Protein AF-X1UBT9-F1 (afdb_monomer)

Solvent-accessible surface area (backbone atoms only — not comparable to full-atom values): 8295 Å² total; per-residue (Å²): 140,79,83,62,98,62,66,100,80,61,87,72,62,62,60,90,48,58,94,52,30,32,38,34,42,34,25,46,18,39,43,46,27,94,87,34,34,30,35,31,35,33,58,47,48,72,64,90,87,49,66,89,58,69,42,54,28,25,67,91,52,38,83,31,42,44,44,80,42,68,68,97,81,54,94,95,56,81,83,55,80,44,75,41,67,62,28,68,38,65,71,65,56,100,86,33,87,34,46,45,77,38,61,85,43,58,40,37,77,46,78,38,56,72,86,45,85,68,60,88,90,42,63,52,77,47,77,44,65,49,80,46,75,62,86,131

Sequence (136 aa):
GLNSPFGDSAENMY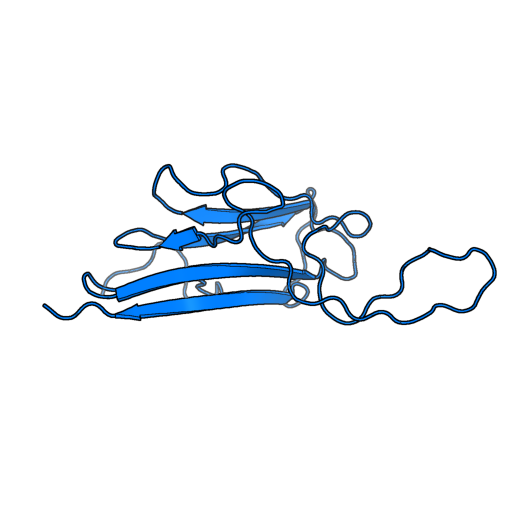FDFGELNALLVESIGIRADAAGHLAKTALKIGGDYHPKRLFPTTYADNPLHFGLVYPFIHPGLPEIPFYYAIPKLETRGPDVRGGYLIWNEIGMVVVKDEGVAVAANDLIVALTGIRIQMKG

Secondary structure (DSSP, 8-state):
----SS-TTS--------TTEEEEEEEEEEEPPTT--EEEEEEEESSSSS--PPEE--SS--TT--EEE----STTSPPPPEEEPPPBPBSSSTT-B--EEESSS-EEEEEEESSSPPPTT--EEEEEEEEEE---

Nearest PDB structures (foldseek):
  9fmt-assembly1_D  TM=3.431E-01  e=5.526E+00  Escherichia coli
  6ueh-assembly1_A  TM=2.887E-01  e=4.217E+00  metagenome
  6ooz-assembly1_C  TM=1.494E-01  e=3.785E+00  Homo sapiens

Foldseek 3Di:
DDDDPDDPPPPPPWDPDPQQKKKFWWFKAKAAFPVFQWAWKAKDKQDDQGPPDTQGPGNLGHPQHFAWDFDPPDPPDPGDIDGHDGDTDARDDDPDRGGDMHHPIIIDMDIDGPPDDRDPPRMDMDIDIDMGGHDD

Radius of gyration: 17.05 Å; Cα contacts (8 Å, |Δi|>4): 264; chains: 1; bounding box: 38×41×50 Å

Organism: NCBI:txid412755

pLDDT: mean 76.04, std 15.29, range [33.41, 92.19]

Mean predicted aligned error: 9.66 Å

Structure (mmCIF, N/CA/C/O backbone):
data_AF-X1UBT9-F1
#
_entry.id   AF-X1UBT9-F1
#
loop_
_atom_site.group_PDB
_atom_site.id
_atom_site.type_symbol
_atom_site.label_atom_id
_atom_site.label_alt_id
_atom_site.label_comp_id
_atom_site.label_asym_id
_atom_site.label_entity_id
_atom_site.label_seq_id
_atom_site.pdbx_PDB_ins_code
_atom_site.Cartn_x
_atom_site.Cartn_y
_atom_site.Cartn_z
_atom_site.occupancy
_atom_site.B_iso_or_equiv
_atom_site.auth_seq_id
_atom_site.auth_comp_id
_atom_site.auth_asym_id
_atom_site.auth_atom_id
_atom_site.pdbx_PDB_model_num
ATOM 1 N N . GLY A 1 1 ? -3.778 -23.977 20.347 1.00 34.84 1 GLY A N 1
ATOM 2 C CA . GLY A 1 1 ? -3.416 -24.488 19.018 1.00 34.84 1 GLY A CA 1
ATOM 3 C C . GLY A 1 1 ? -4.558 -24.198 18.082 1.00 34.84 1 GLY A C 1
ATOM 4 O O . GLY A 1 1 ? -5.556 -24.897 18.142 1.00 34.84 1 GLY A O 1
ATOM 5 N N . LEU A 1 2 ? -4.438 -23.136 17.296 1.00 34.06 2 LEU A N 1
ATOM 6 C CA . LEU A 1 2 ? -5.331 -22.827 16.187 1.00 34.06 2 LEU A CA 1
ATOM 7 C C . LEU A 1 2 ? -4.402 -22.572 15.008 1.00 34.06 2 LEU A C 1
ATOM 9 O O . LEU A 1 2 ? -3.668 -21.590 15.004 1.00 34.06 2 LEU A O 1
ATOM 13 N N . ASN A 1 3 ? -4.355 -23.536 14.093 1.00 35.66 3 ASN A N 1
ATOM 14 C CA . ASN A 1 3 ? -3.553 -23.443 12.883 1.00 35.66 3 ASN A CA 1
ATOM 15 C C . ASN A 1 3 ? -4.210 -22.404 11.974 1.00 35.66 3 ASN A C 1
ATOM 17 O O . ASN A 1 3 ? -5.333 -22.621 11.510 1.00 35.66 3 ASN A O 1
ATOM 21 N N . SER A 1 4 ? -3.522 -21.294 11.711 1.00 39.88 4 SER A N 1
ATOM 22 C CA . SER A 1 4 ? -3.849 -20.463 10.560 1.00 39.88 4 SER A CA 1
ATOM 23 C C . SER A 1 4 ? -3.679 -21.321 9.297 1.00 39.88 4 SER A C 1
ATOM 25 O O . SER A 1 4 ? -2.683 -22.033 9.173 1.00 39.88 4 SER A O 1
ATOM 27 N N . PRO A 1 5 ? -4.612 -21.282 8.331 1.00 46.25 5 PRO A N 1
ATOM 28 C CA . PRO A 1 5 ? -4.478 -22.011 7.064 1.00 46.25 5 PRO A CA 1
ATOM 29 C C . PRO A 1 5 ? -3.353 -21.468 6.159 1.00 46.25 5 PRO A C 1
ATOM 31 O O . PRO A 1 5 ? -3.169 -21.941 5.041 1.00 46.25 5 PRO A O 1
ATOM 34 N N . PHE A 1 6 ? -2.584 -20.495 6.645 1.00 43.25 6 PHE A N 1
ATOM 35 C CA . PHE A 1 6 ? -1.428 -19.905 5.990 1.00 43.25 6 PHE A CA 1
ATOM 36 C C . PHE A 1 6 ? -0.225 -20.158 6.901 1.00 43.25 6 PHE A C 1
ATOM 38 O O . PHE A 1 6 ? -0.248 -19.760 8.067 1.00 43.25 6 PHE A O 1
ATOM 45 N N . GLY A 1 7 ? 0.762 -20.907 6.404 1.00 33.41 7 GLY A N 1
ATOM 46 C CA . GLY A 1 7 ? 1.947 -21.286 7.172 1.00 33.41 7 GLY A CA 1
ATOM 47 C C . GLY A 1 7 ? 2.773 -20.072 7.607 1.00 33.41 7 GLY A C 1
ATOM 48 O O . GLY A 1 7 ? 2.759 -19.041 6.937 1.00 33.41 7 GLY A O 1
ATOM 49 N N . ASP A 1 8 ? 3.514 -20.240 8.705 1.00 39.22 8 ASP A N 1
ATOM 50 C CA . ASP A 1 8 ? 4.326 -19.256 9.454 1.00 39.22 8 ASP A CA 1
ATOM 51 C C . ASP A 1 8 ? 5.470 -18.554 8.674 1.00 39.22 8 ASP A C 1
ATOM 53 O O . ASP A 1 8 ? 6.458 -18.114 9.253 1.00 39.22 8 ASP A O 1
ATOM 57 N N . SER A 1 9 ? 5.383 -18.430 7.350 1.00 40.25 9 SER A N 1
ATOM 58 C CA . SER A 1 9 ? 6.379 -17.731 6.518 1.00 40.25 9 SER A CA 1
ATOM 59 C C . SER A 1 9 ? 5.786 -16.708 5.545 1.00 40.25 9 SER A C 1
ATOM 61 O O . SER A 1 9 ? 6.536 -16.057 4.823 1.00 40.25 9 SER A O 1
ATOM 63 N N . ALA A 1 10 ? 4.465 -16.507 5.547 1.00 41.31 10 ALA A N 1
ATOM 64 C CA . ALA A 1 10 ? 3.864 -15.346 4.904 1.00 41.31 10 ALA A CA 1
ATOM 65 C C . ALA A 1 10 ? 3.876 -14.177 5.897 1.00 41.31 10 ALA A C 1
ATOM 67 O O . ALA A 1 10 ? 3.376 -14.312 7.013 1.00 41.31 10 ALA A O 1
ATOM 68 N N . GLU A 1 11 ? 4.455 -13.043 5.507 1.00 41.66 11 GLU A N 1
ATOM 69 C CA . GLU A 1 11 ? 4.390 -11.788 6.258 1.00 41.66 11 GLU A CA 1
ATOM 70 C C . GLU A 1 11 ? 2.918 -11.432 6.514 1.00 41.66 11 GLU A C 1
ATOM 72 O O . GLU A 1 11 ? 2.213 -10.899 5.654 1.00 41.66 11 GLU A O 1
ATOM 77 N N . ASN A 1 12 ? 2.414 -11.813 7.688 1.00 48.69 12 ASN A N 1
ATOM 78 C CA . ASN A 1 12 ? 1.015 -11.653 8.041 1.00 48.69 12 ASN A CA 1
ATOM 79 C C . ASN A 1 12 ? 0.734 -10.167 8.270 1.00 48.69 12 ASN A C 1
ATOM 81 O O . ASN A 1 12 ? 0.825 -9.666 9.386 1.00 48.69 12 ASN A O 1
ATOM 85 N N . MET A 1 13 ? 0.295 -9.470 7.221 1.00 54.06 13 MET A N 1
ATOM 86 C CA . MET A 1 13 ? -0.424 -8.193 7.327 1.00 54.06 13 MET A CA 1
ATOM 87 C C . MET A 1 13 ? -1.863 -8.410 7.829 1.00 54.06 13 MET A C 1
ATOM 89 O O . MET A 1 13 ? -2.805 -7.784 7.347 1.00 54.06 13 MET A O 1
ATOM 93 N N . TYR A 1 14 ? -2.034 -9.356 8.753 1.00 54.53 14 TYR A N 1
ATOM 94 C CA . TYR A 1 14 ? -3.286 -9.659 9.419 1.00 54.53 14 TYR A CA 1
ATOM 95 C C . TYR A 1 14 ? -3.377 -8.799 10.670 1.00 54.53 14 TYR A C 1
ATOM 97 O O . TYR A 1 14 ? -2.534 -8.875 11.564 1.00 54.53 14 TYR A O 1
ATOM 105 N N . PHE A 1 15 ? -4.408 -7.971 10.726 1.00 61.94 15 PHE A N 1
ATOM 106 C CA . PHE A 1 15 ? -4.609 -7.047 11.823 1.00 61.94 15 PHE A CA 1
ATOM 107 C C . PHE A 1 15 ? -5.669 -7.585 12.791 1.00 61.94 15 PHE A C 1
ATOM 109 O O . PHE A 1 15 ? -6.854 -7.298 12.637 1.00 61.94 15 PHE A O 1
ATOM 116 N N . ASP A 1 16 ? -5.244 -8.370 13.786 1.00 58.69 16 ASP A N 1
ATOM 117 C CA . ASP A 1 16 ? -6.131 -8.882 14.841 1.00 58.69 16 ASP A CA 1
ATOM 118 C C . ASP A 1 16 ? -6.389 -7.815 15.916 1.00 58.69 16 ASP A C 1
ATOM 120 O O . ASP A 1 16 ? -5.771 -7.784 16.985 1.00 58.69 16 ASP A O 1
ATOM 124 N N . PHE A 1 17 ? -7.258 -6.859 15.603 1.00 61.44 17 PHE A N 1
ATOM 125 C CA . PHE A 1 17 ? -7.708 -5.869 16.571 1.00 61.44 17 PHE A CA 1
ATOM 126 C C . PHE A 1 17 ? -8.988 -6.383 17.237 1.00 61.44 17 PHE A C 1
ATOM 128 O O . PHE A 1 17 ? -10.051 -6.384 16.624 1.00 61.44 17 PHE A O 1
ATOM 135 N N . GLY A 1 18 ? -8.891 -6.824 18.497 1.00 62.00 18 GLY A N 1
ATOM 136 C CA . GLY A 1 18 ? -10.064 -7.225 19.288 1.00 62.00 18 GLY A CA 1
ATOM 137 C C . GLY A 1 18 ? -11.115 -6.107 19.415 1.00 62.00 18 GLY A C 1
ATOM 138 O O . GLY A 1 18 ? -10.828 -4.951 19.119 1.00 62.00 18 GLY A O 1
ATOM 139 N N . GLU A 1 19 ? -12.308 -6.431 19.923 1.00 66.88 19 GLU A N 1
ATOM 140 C CA . GLU A 1 19 ? -13.566 -5.650 19.813 1.00 66.88 19 GLU A CA 1
ATOM 141 C C . GLU A 1 19 ? -13.489 -4.128 20.085 1.00 66.88 19 GLU A C 1
ATOM 143 O O . GLU A 1 19 ? -14.237 -3.353 19.487 1.00 66.88 19 GLU A O 1
ATOM 148 N N . LEU A 1 20 ? -12.575 -3.672 20.949 1.00 76.94 20 LEU A N 1
ATOM 149 C CA . LEU A 1 20 ? -12.409 -2.258 21.332 1.00 76.94 20 LEU A CA 1
ATOM 150 C C . LEU A 1 20 ? -11.342 -1.495 20.531 1.00 76.94 20 LEU A C 1
ATOM 152 O O . LEU A 1 20 ? -11.019 -0.348 20.855 1.00 76.94 20 LEU A O 1
ATOM 156 N N . ASN A 1 21 ? -10.743 -2.127 19.526 1.00 80.12 21 ASN A N 1
ATOM 157 C CA . ASN A 1 21 ? -9.694 -1.538 18.709 1.00 80.12 21 ASN A CA 1
ATOM 158 C C . ASN A 1 21 ? -10.114 -1.542 17.240 1.00 80.12 21 ASN A C 1
ATOM 160 O O . ASN A 1 21 ? -10.636 -2.527 16.728 1.00 80.12 21 ASN A O 1
ATOM 164 N N . ALA A 1 22 ? -9.840 -0.439 16.558 1.00 84.19 22 ALA A N 1
ATOM 165 C CA . ALA A 1 22 ? -10.001 -0.324 15.119 1.00 84.19 22 ALA A CA 1
ATOM 166 C C . ALA A 1 22 ? -8.750 0.304 14.500 1.00 84.19 22 AL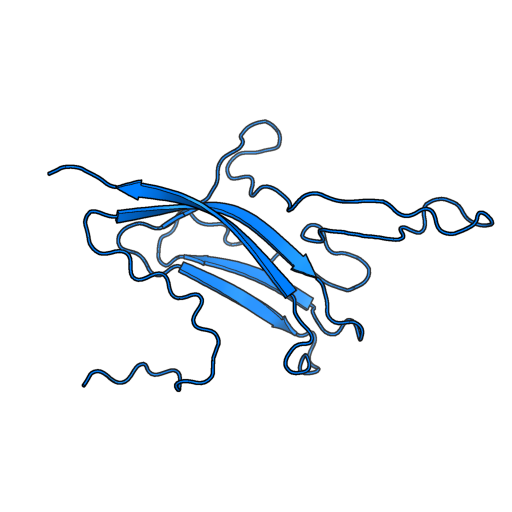A A C 1
ATOM 168 O O . ALA A 1 22 ? -8.004 1.028 15.169 1.00 84.19 22 ALA A O 1
ATOM 169 N N . LEU A 1 23 ? -8.533 0.053 13.213 1.00 87.00 23 LEU A N 1
ATOM 170 C CA . LEU A 1 23 ? -7.477 0.692 12.434 1.00 87.00 23 LEU A CA 1
ATOM 171 C C . LEU A 1 23 ? -8.088 1.460 11.276 1.00 87.00 23 LEU A C 1
ATOM 173 O O . LEU A 1 23 ? -8.775 0.889 10.438 1.00 87.00 23 LEU A O 1
ATOM 177 N N . LEU A 1 24 ? -7.801 2.753 11.208 1.00 88.38 24 LEU A N 1
ATOM 178 C CA . LEU A 1 24 ? -8.064 3.558 10.026 1.00 88.38 24 LEU A CA 1
ATOM 179 C C . LEU A 1 24 ? -6.814 3.544 9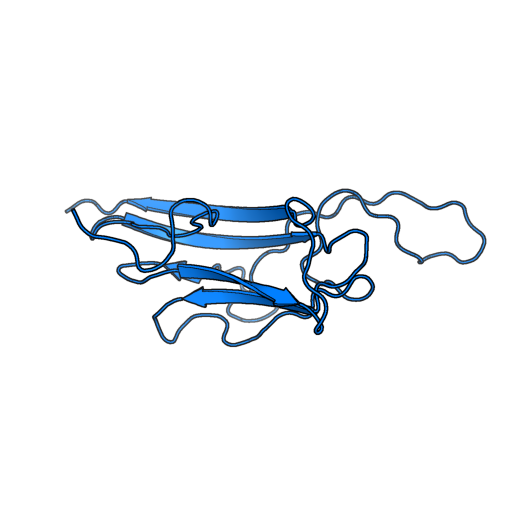.145 1.00 88.38 24 LEU A C 1
ATOM 181 O O .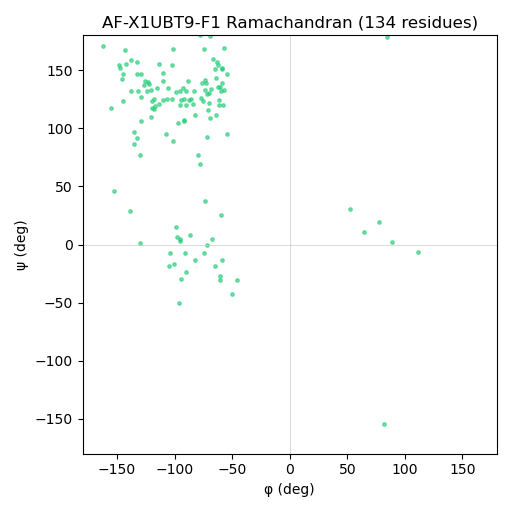 LEU A 1 24 ? -5.822 4.183 9.488 1.00 88.38 24 LEU A O 1
ATOM 185 N N . VAL A 1 25 ? -6.847 2.830 8.022 1.00 88.88 25 VAL A N 1
ATOM 186 C CA . VAL A 1 25 ? -5.748 2.809 7.045 1.00 88.88 25 VAL A CA 1
ATOM 187 C C . VAL A 1 25 ? -5.870 4.024 6.134 1.00 88.88 25 VAL A C 1
ATOM 189 O O . VAL A 1 25 ? -6.793 4.107 5.330 1.00 88.88 25 VAL A O 1
ATOM 192 N N . GLU A 1 26 ? -4.942 4.972 6.243 1.00 89.69 26 GLU A N 1
ATOM 193 C CA . GLU A 1 26 ? -5.002 6.250 5.525 1.00 89.69 26 GLU A CA 1
ATOM 194 C C . GLU A 1 26 ? -4.230 6.271 4.211 1.00 89.69 26 GLU A C 1
ATOM 196 O O . GLU A 1 26 ? -4.574 7.042 3.321 1.00 89.69 26 GLU A O 1
ATOM 201 N N . SER A 1 27 ? -3.155 5.494 4.104 1.00 90.12 27 SER A N 1
ATOM 202 C CA . SER A 1 27 ? -2.276 5.499 2.935 1.00 90.12 27 SER A CA 1
ATOM 203 C C . SER A 1 27 ? -1.749 4.104 2.669 1.00 90.12 27 SER A C 1
ATOM 205 O O . SER A 1 27 ? -1.465 3.355 3.607 1.00 90.12 27 SER A O 1
ATOM 207 N N . ILE A 1 28 ? -1.555 3.806 1.389 1.00 91.19 28 ILE A N 1
ATOM 208 C CA . ILE A 1 28 ? -0.862 2.613 0.921 1.00 91.19 28 ILE A CA 1
ATOM 209 C C . ILE A 1 28 ? 0.155 3.027 -0.134 1.00 91.19 28 ILE A C 1
ATOM 211 O O . ILE A 1 28 ? -0.149 3.790 -1.048 1.00 91.19 28 ILE A O 1
ATOM 215 N N . GLY A 1 29 ? 1.369 2.520 0.014 1.00 91.56 29 GLY A N 1
ATOM 216 C CA . GLY A 1 29 ? 2.431 2.649 -0.961 1.00 91.56 29 GLY A CA 1
ATOM 217 C C . GLY A 1 29 ? 2.958 1.274 -1.319 1.00 91.56 29 GLY A C 1
ATOM 218 O O . GLY A 1 29 ? 3.109 0.419 -0.445 1.00 91.56 29 GLY A O 1
ATOM 219 N N . ILE A 1 30 ? 3.256 1.065 -2.595 1.00 90.50 30 ILE A N 1
ATOM 220 C CA . ILE A 1 30 ? 3.956 -0.131 -3.044 1.00 90.50 30 ILE A CA 1
ATOM 221 C C . ILE A 1 30 ? 5.001 0.224 -4.086 1.00 90.50 30 ILE A C 1
ATOM 223 O O . ILE A 1 30 ? 4.730 0.954 -5.040 1.00 90.50 30 ILE A O 1
ATOM 227 N N . ARG A 1 31 ? 6.205 -0.306 -3.897 1.00 86.62 31 ARG A N 1
ATOM 228 C CA . ARG A 1 31 ? 7.221 -0.315 -4.943 1.00 86.62 31 ARG A CA 1
ATOM 229 C C . ARG A 1 31 ? 7.081 -1.613 -5.717 1.00 86.62 31 ARG A C 1
ATOM 231 O O . ARG A 1 31 ? 7.071 -2.683 -5.109 1.00 86.62 31 ARG A O 1
ATOM 238 N N . ALA A 1 32 ? 6.925 -1.476 -7.031 1.00 76.31 32 ALA A N 1
ATOM 239 C CA . ALA A 1 32 ? 7.028 -2.608 -7.935 1.00 76.31 32 ALA A CA 1
ATOM 240 C C . ALA A 1 32 ? 8.421 -3.232 -7.791 1.00 76.31 32 ALA A C 1
ATOM 242 O O . ALA A 1 32 ? 9.386 -2.535 -7.454 1.00 76.31 32 ALA A O 1
ATOM 243 N N . ASP A 1 33 ? 8.492 -4.533 -8.035 1.00 73.69 33 ASP A N 1
ATOM 244 C CA . ASP A 1 33 ? 9.751 -5.251 -8.131 1.00 73.69 33 ASP A CA 1
ATOM 245 C C . ASP A 1 33 ? 10.618 -4.665 -9.243 1.00 73.69 33 ASP A C 1
ATOM 247 O O . ASP A 1 33 ? 10.112 -4.094 -10.214 1.00 73.69 33 ASP A O 1
ATOM 251 N N . ALA A 1 34 ? 11.939 -4.788 -9.110 1.00 71.75 34 ALA A N 1
ATOM 252 C CA . ALA A 1 34 ? 12.858 -4.226 -10.100 1.00 71.75 34 ALA A CA 1
ATOM 253 C C . ALA A 1 34 ? 12.643 -4.829 -11.501 1.00 71.75 34 ALA A C 1
ATOM 255 O O . ALA A 1 34 ? 12.917 -4.172 -12.505 1.00 71.75 34 ALA A O 1
ATOM 256 N N . ALA A 1 35 ? 12.141 -6.065 -11.560 1.00 78.69 35 ALA A N 1
ATOM 257 C CA . ALA A 1 35 ? 11.804 -6.759 -12.796 1.00 78.69 35 ALA A CA 1
ATOM 258 C C . ALA A 1 35 ? 10.418 -6.387 -13.362 1.00 78.69 35 ALA A C 1
ATOM 260 O O . ALA A 1 35 ? 10.156 -6.655 -14.532 1.00 78.69 35 ALA A O 1
ATOM 261 N N . GLY A 1 36 ? 9.566 -5.720 -12.577 1.00 81.31 36 GLY A N 1
ATOM 262 C CA . GLY A 1 36 ? 8.281 -5.190 -13.022 1.00 81.31 36 GLY A CA 1
ATOM 263 C C . GLY A 1 36 ? 7.153 -6.212 -13.163 1.00 81.31 36 GLY A C 1
ATOM 264 O O . GLY A 1 36 ? 6.175 -5.903 -13.837 1.00 81.31 36 GLY A O 1
ATOM 265 N N . HIS A 1 37 ? 7.247 -7.381 -12.527 1.00 87.69 37 HIS A N 1
ATOM 266 C CA . HIS A 1 37 ? 6.229 -8.430 -12.593 1.00 87.69 37 HIS A CA 1
ATOM 267 C C . HIS A 1 37 ? 4.960 -8.132 -11.776 1.00 87.69 37 HIS A C 1
ATOM 269 O O . HIS A 1 37 ? 3.978 -8.882 -11.833 1.00 87.69 37 HIS A O 1
ATOM 275 N N . LEU A 1 38 ? 4.947 -7.065 -10.975 1.00 88.88 38 LEU A N 1
ATOM 276 C CA . LEU A 1 38 ? 3.761 -6.652 -10.232 1.00 88.88 38 LEU A CA 1
ATOM 277 C C . LEU A 1 38 ? 2.677 -6.089 -11.172 1.00 88.88 38 LEU A C 1
ATOM 279 O O . LEU A 1 38 ? 2.879 -5.083 -11.838 1.00 88.88 38 LEU A O 1
ATOM 283 N N . ALA A 1 39 ? 1.478 -6.677 -11.175 1.00 89.19 39 ALA A N 1
ATOM 284 C CA . ALA A 1 39 ? 0.369 -6.191 -11.997 1.00 89.19 39 ALA A CA 1
ATOM 285 C C . ALA A 1 39 ? -0.576 -5.263 -11.228 1.00 89.19 39 ALA A C 1
ATOM 287 O O . ALA A 1 39 ? -0.990 -4.213 -11.734 1.00 89.19 39 ALA A O 1
ATOM 288 N N . LYS A 1 40 ? -1.022 -5.704 -10.045 1.00 90.31 40 LYS A N 1
ATOM 289 C CA . LYS A 1 40 ? -2.078 -5.019 -9.290 1.00 90.31 40 LYS A CA 1
ATOM 290 C C . LYS A 1 40 ? -1.906 -5.137 -7.785 1.00 90.31 40 LYS A C 1
ATOM 292 O O . LYS A 1 40 ? -1.461 -6.166 -7.285 1.00 90.31 40 LYS A O 1
ATOM 297 N N . THR A 1 41 ? -2.412 -4.139 -7.067 1.00 89.06 41 THR A N 1
ATOM 298 C CA . THR A 1 41 ? -2.451 -4.114 -5.599 1.00 89.06 41 THR A CA 1
ATOM 299 C C . THR A 1 41 ? -3.832 -3.710 -5.096 1.00 89.06 41 THR A C 1
ATOM 301 O O . THR A 1 41 ? -4.526 -2.912 -5.725 1.00 89.06 41 THR A O 1
ATOM 304 N N . ALA A 1 42 ? -4.255 -4.248 -3.954 1.00 85.56 42 ALA A N 1
ATOM 305 C CA . ALA A 1 42 ? -5.479 -3.831 -3.276 1.00 85.56 42 ALA A CA 1
ATOM 306 C C . ALA A 1 42 ? -5.385 -3.953 -1.758 1.00 85.56 42 ALA A C 1
ATOM 308 O O . ALA A 1 42 ? -4.669 -4.801 -1.235 1.00 85.56 42 ALA A O 1
ATOM 309 N N . LEU A 1 43 ? -6.183 -3.140 -1.068 1.00 86.31 43 LEU A N 1
ATOM 310 C CA . LEU A 1 43 ? -6.520 -3.321 0.338 1.00 86.31 43 LEU A CA 1
ATOM 311 C C . LEU A 1 43 ? -7.874 -4.039 0.405 1.00 86.31 43 LEU A C 1
ATOM 313 O O . LEU A 1 43 ? -8.908 -3.435 0.124 1.00 86.31 43 LEU A O 1
ATOM 317 N N . LYS A 1 44 ? -7.864 -5.334 0.726 1.00 81.38 44 LYS A N 1
ATOM 318 C CA . LYS A 1 44 ? -9.084 -6.126 0.915 1.00 81.38 44 LYS A CA 1
ATOM 319 C C . LYS A 1 44 ? -9.511 -6.054 2.370 1.00 81.38 44 LYS A C 1
ATOM 321 O O . LYS A 1 44 ? -8.687 -6.271 3.251 1.00 81.38 44 LYS A O 1
ATOM 326 N N . ILE A 1 45 ? -10.788 -5.787 2.605 1.00 79.56 45 ILE A N 1
ATOM 327 C CA . ILE A 1 45 ? -11.397 -5.787 3.937 1.00 79.56 45 ILE A CA 1
ATOM 328 C C . ILE A 1 45 ? -12.654 -6.662 3.858 1.00 79.56 45 ILE A C 1
ATOM 330 O O . ILE A 1 45 ? -13.277 -6.739 2.805 1.00 79.56 45 ILE A O 1
ATOM 334 N N . GLY A 1 46 ? -13.010 -7.375 4.924 1.00 72.12 46 GLY A N 1
ATOM 335 C CA . GLY A 1 46 ? -14.168 -8.279 4.920 1.00 72.12 46 GLY A CA 1
ATOM 336 C C . GLY A 1 46 ? -15.523 -7.603 4.648 1.00 72.12 46 GLY A C 1
ATOM 337 O O . GLY A 1 46 ? -16.401 -8.244 4.074 1.00 72.12 46 GLY A O 1
ATOM 338 N N . GLY A 1 47 ? -15.697 -6.333 5.036 1.00 67.12 47 GLY A N 1
ATOM 339 C CA . GLY A 1 47 ? -16.951 -5.581 4.881 1.00 67.12 47 GLY A CA 1
ATOM 340 C C . GLY A 1 47 ? -17.222 -5.061 3.469 1.00 67.12 47 GLY A C 1
ATOM 341 O O . GLY A 1 47 ? -16.411 -5.220 2.571 1.00 67.12 47 GLY A O 1
ATOM 342 N N . ASP A 1 48 ? -18.340 -4.367 3.238 1.00 66.81 48 ASP A N 1
ATOM 343 C CA . ASP A 1 48 ? -18.714 -3.867 1.897 1.00 66.81 48 ASP A CA 1
ATOM 344 C C . ASP A 1 48 ? -18.216 -2.445 1.559 1.00 66.81 48 ASP A C 1
ATOM 346 O O . ASP A 1 48 ? -18.345 -1.997 0.417 1.00 66.81 48 ASP A O 1
ATOM 350 N N . TYR A 1 49 ? -17.637 -1.732 2.529 1.00 64.44 49 TYR A N 1
ATOM 351 C CA . TYR A 1 49 ? -17.316 -0.295 2.461 1.00 64.44 49 TYR A CA 1
ATOM 352 C C . TYR A 1 49 ? -15.847 0.018 2.102 1.00 64.44 49 TYR A C 1
ATOM 354 O O . TYR A 1 49 ? -15.386 1.146 2.281 1.00 64.44 49 TYR A O 1
ATOM 362 N N . HIS A 1 50 ? -15.102 -0.966 1.596 1.00 64.94 50 HIS A N 1
ATOM 363 C CA . HIS A 1 50 ? -13.684 -0.848 1.236 1.00 64.94 50 HIS A CA 1
ATOM 364 C C . HIS A 1 50 ? -13.482 -0.674 -0.282 1.00 64.94 50 HIS A C 1
ATOM 366 O O . HIS A 1 50 ? -14.431 -0.866 -1.054 1.00 64.94 50 HIS A O 1
ATOM 372 N N . PRO A 1 51 ? -12.274 -0.313 -0.766 1.00 65.00 51 PRO A N 1
ATOM 373 C CA . PRO A 1 51 ? -12.073 -0.136 -2.190 1.00 65.00 51 PRO A CA 1
ATOM 374 C C . PRO A 1 51 ? -12.152 -1.506 -2.864 1.00 65.00 51 PRO A C 1
ATOM 376 O O . PRO A 1 51 ? -11.237 -2.318 -2.776 1.00 65.00 51 PRO A O 1
ATOM 379 N N . LYS A 1 52 ? -13.231 -1.743 -3.615 1.00 67.00 52 LYS A N 1
ATOM 380 C CA . LYS A 1 52 ? -13.393 -2.950 -4.449 1.00 67.00 52 LYS A CA 1
ATOM 381 C C . LYS A 1 52 ? -12.475 -2.945 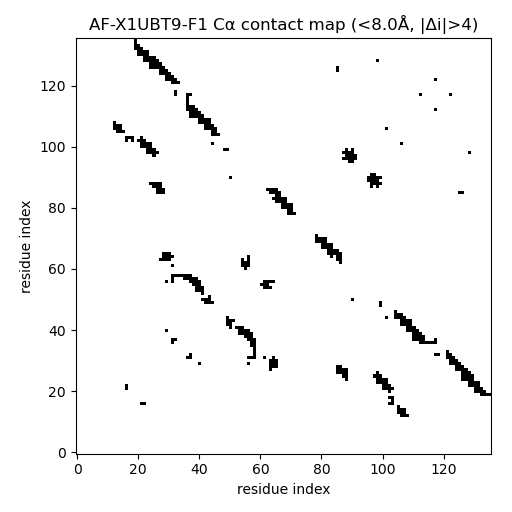-5.683 1.00 67.00 52 LYS A C 1
ATOM 383 O O . LYS A 1 52 ? -12.501 -3.872 -6.491 1.00 67.00 52 LYS A O 1
ATOM 388 N N . ARG A 1 53 ? -11.680 -1.885 -5.861 1.00 71.12 53 ARG A N 1
ATOM 389 C CA . ARG A 1 53 ? -10.809 -1.674 -7.016 1.00 71.12 53 ARG A CA 1
ATOM 390 C C . ARG A 1 53 ? -9.412 -2.224 -6.742 1.00 71.12 53 ARG A C 1
ATOM 392 O O . ARG A 1 53 ? -8.814 -1.963 -5.706 1.00 71.12 53 ARG A O 1
ATOM 399 N N . LEU A 1 54 ? -8.883 -2.935 -7.731 1.00 82.19 54 LEU A N 1
ATOM 400 C CA . LEU A 1 54 ? -7.466 -3.258 -7.824 1.00 82.19 54 LEU A CA 1
ATOM 401 C C . LEU A 1 54 ? -6.745 -2.069 -8.480 1.00 82.19 54 LEU A C 1
ATOM 403 O O . LEU A 1 54 ? -7.087 -1.699 -9.608 1.00 82.19 54 LEU A O 1
ATOM 407 N N . PHE A 1 55 ? -5.778 -1.472 -7.789 1.00 87.06 55 PHE A N 1
ATOM 408 C CA . PHE A 1 55 ? -4.915 -0.436 -8.351 1.00 87.06 55 PHE A CA 1
ATOM 409 C C . PHE A 1 55 ? -3.920 -1.087 -9.318 1.00 87.06 55 PHE A C 1
ATOM 411 O O . PHE A 1 55 ? -3.350 -2.118 -8.953 1.00 87.06 55 PHE A O 1
ATOM 418 N N . PRO A 1 56 ? -3.721 -0.550 -10.536 1.00 88.75 56 PRO A N 1
ATOM 419 C CA . PRO A 1 56 ? -2.589 -0.960 -11.358 1.00 88.75 56 PRO A CA 1
ATOM 420 C C . PRO A 1 56 ? -1.306 -0.582 -10.619 1.00 88.75 56 PRO A C 1
ATOM 422 O O . PRO A 1 56 ? -1.237 0.488 -10.020 1.00 88.75 56 PRO A O 1
ATOM 425 N N . THR A 1 57 ? -0.335 -1.482 -10.586 1.00 89.50 57 THR A N 1
ATOM 426 C CA . THR A 1 57 ? 0.938 -1.265 -9.878 1.00 89.50 57 THR A CA 1
ATOM 427 C C . THR A 1 57 ? 2.123 -1.786 -10.680 1.00 89.50 57 THR A C 1
ATOM 429 O O . THR A 1 57 ? 3.153 -2.161 -10.129 1.00 89.50 57 THR A O 1
ATOM 432 N N . THR A 1 58 ? 1.960 -1.763 -12.001 1.00 86.56 58 THR A N 1
ATOM 433 C CA . THR A 1 58 ? 3.000 -2.091 -12.978 1.00 86.56 58 THR A CA 1
ATOM 434 C C . THR A 1 58 ? 4.168 -1.125 -12.891 1.00 86.56 58 THR A C 1
ATOM 436 O O . THR A 1 58 ? 4.001 0.018 -12.471 1.00 86.56 58 THR A O 1
ATOM 439 N N . TYR A 1 59 ? 5.343 -1.555 -13.350 1.00 79.94 59 TYR A N 1
ATOM 440 C CA . TYR A 1 59 ? 6.562 -0.743 -13.312 1.00 79.94 59 TYR A CA 1
ATOM 441 C C . TYR A 1 59 ? 6.380 0.678 -13.882 1.00 79.94 59 TYR A C 1
ATOM 443 O O . TYR A 1 59 ? 6.852 1.647 -13.292 1.00 79.94 59 TYR A O 1
ATOM 451 N N . ALA A 1 60 ? 5.669 0.812 -15.007 1.00 78.31 60 ALA A N 1
ATOM 452 C CA . ALA A 1 60 ? 5.472 2.096 -15.685 1.00 78.31 60 ALA A CA 1
ATOM 453 C C . ALA A 1 60 ? 4.227 2.873 -15.215 1.00 78.31 60 ALA A C 1
ATOM 455 O O . ALA A 1 60 ? 4.180 4.092 -15.371 1.00 78.31 60 ALA A O 1
ATOM 456 N N . ASP A 1 61 ? 3.227 2.188 -14.658 1.00 82.00 61 ASP A N 1
ATOM 457 C CA . ASP A 1 61 ? 1.968 2.782 -14.200 1.00 82.00 61 ASP A CA 1
ATOM 458 C C . ASP A 1 61 ? 1.631 2.263 -12.799 1.00 82.00 61 ASP A C 1
ATOM 460 O O . ASP A 1 61 ? 1.031 1.194 -12.619 1.00 82.00 61 ASP A O 1
ATOM 464 N N . ASN A 1 62 ? 2.093 3.022 -11.803 1.00 87.94 62 ASN A N 1
ATOM 465 C CA . ASN A 1 62 ? 1.915 2.736 -10.387 1.00 87.94 62 ASN A CA 1
ATOM 466 C C . ASN A 1 62 ? 1.510 4.012 -9.618 1.00 87.94 62 ASN A C 1
ATOM 468 O O . ASN A 1 62 ? 2.367 4.688 -9.041 1.00 87.94 62 ASN A O 1
ATOM 472 N N . PRO A 1 63 ? 0.204 4.339 -9.545 1.00 87.56 63 PRO A N 1
ATOM 473 C CA . PRO A 1 63 ? -0.330 5.412 -8.699 1.00 87.56 63 PRO A CA 1
ATOM 474 C C . PRO A 1 63 ? -0.042 5.242 -7.201 1.00 87.56 63 PRO A C 1
ATOM 476 O O . PRO A 1 63 ? -0.248 6.180 -6.436 1.00 87.56 63 PRO A O 1
ATOM 479 N N . LEU A 1 64 ? 0.396 4.057 -6.769 1.00 90.50 64 LEU A N 1
ATOM 480 C CA . LEU A 1 64 ? 0.759 3.759 -5.387 1.00 90.50 64 LEU A CA 1
ATOM 481 C C . LEU A 1 64 ? 2.279 3.850 -5.143 1.00 90.50 64 LEU A C 1
ATOM 483 O O . LEU A 1 64 ? 2.743 3.502 -4.055 1.00 90.50 64 LEU A O 1
ATOM 487 N N . HIS A 1 65 ? 3.076 4.301 -6.120 1.00 89.62 65 HIS A N 1
ATOM 488 C CA . HIS A 1 65 ? 4.519 4.448 -5.941 1.00 89.62 65 HIS A CA 1
ATOM 489 C C . HIS A 1 65 ? 4.833 5.510 -4.874 1.00 89.62 65 HIS A C 1
ATOM 491 O O . HIS A 1 65 ? 4.173 6.542 -4.772 1.00 89.62 65 HIS A O 1
ATOM 497 N N . PHE A 1 66 ? 5.878 5.272 -4.082 1.00 92.06 66 PHE A N 1
ATOM 498 C CA . PHE A 1 66 ? 6.362 6.199 -3.060 1.00 92.06 66 PHE A CA 1
ATOM 499 C C . PHE A 1 66 ? 7.892 6.174 -2.965 1.00 92.06 66 PHE A C 1
ATOM 501 O O . PHE A 1 66 ? 8.547 5.277 -3.499 1.00 92.06 66 PHE A O 1
ATOM 508 N N . GLY A 1 67 ? 8.460 7.149 -2.260 1.00 90.19 67 GLY A N 1
ATOM 509 C CA . GLY A 1 67 ? 9.897 7.282 -2.061 1.00 90.19 67 GLY A CA 1
ATOM 510 C C . GLY A 1 67 ? 10.604 7.959 -3.234 1.00 90.19 67 GLY A C 1
ATOM 511 O O . GLY A 1 67 ? 10.012 8.766 -3.951 1.00 90.19 67 GLY A O 1
ATOM 512 N N . LEU A 1 68 ? 11.893 7.654 -3.388 1.00 87.12 68 LEU A N 1
ATOM 513 C CA . LEU A 1 68 ? 12.750 8.214 -4.431 1.00 87.12 68 LEU A CA 1
ATOM 514 C C . LEU A 1 68 ? 12.379 7.646 -5.808 1.00 87.12 68 LEU A C 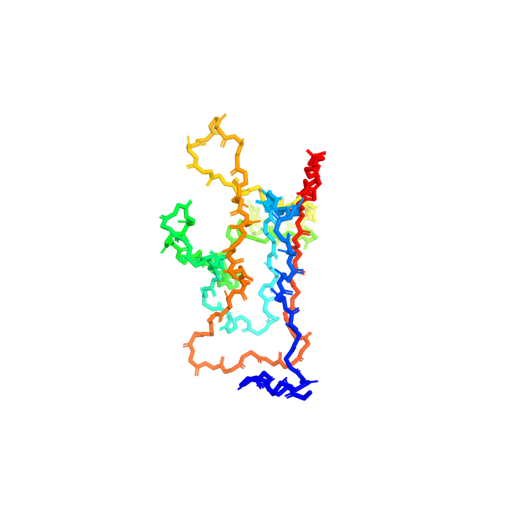1
ATOM 516 O O . LEU A 1 68 ? 12.301 6.428 -5.972 1.00 87.12 68 LEU A O 1
ATOM 520 N N . VAL A 1 69 ? 12.191 8.529 -6.785 1.00 80.50 69 VAL A N 1
ATOM 521 C CA . VAL A 1 69 ? 11.815 8.200 -8.166 1.00 80.50 69 VAL A CA 1
ATOM 522 C C . VAL A 1 69 ? 12.602 9.024 -9.183 1.00 80.50 69 VAL A C 1
ATOM 524 O O . VAL A 1 69 ? 13.077 10.119 -8.881 1.00 80.50 69 VAL A O 1
ATOM 527 N N . TYR A 1 70 ? 12.660 8.514 -10.411 1.00 80.62 70 TYR A N 1
ATOM 528 C CA . TYR A 1 70 ? 13.322 9.145 -11.553 1.00 80.62 70 TYR A CA 1
ATOM 529 C C . TYR A 1 70 ? 12.362 9.156 -12.755 1.00 80.62 70 TYR A C 1
ATOM 531 O O . TYR A 1 70 ? 12.431 8.286 -13.621 1.00 80.62 70 TYR A O 1
ATOM 539 N N . PRO A 1 71 ? 11.375 10.069 -12.781 1.00 75.00 71 PRO A N 1
ATOM 540 C CA . PRO A 1 71 ? 10.353 10.081 -13.818 1.00 75.00 71 PRO A CA 1
ATOM 541 C C . PRO A 1 71 ? 10.903 10.597 -15.159 1.00 75.00 71 PRO A C 1
ATOM 543 O O . PRO A 1 71 ? 11.652 11.575 -15.213 1.00 75.00 71 PRO A O 1
ATOM 546 N N . PHE A 1 72 ? 10.461 9.993 -16.265 1.00 71.19 72 PHE A N 1
ATOM 547 C CA . PHE A 1 72 ? 10.783 10.430 -17.631 1.00 71.19 72 PHE A CA 1
ATOM 548 C C . PHE A 1 72 ? 9.945 11.652 -18.045 1.00 71.19 72 PHE A C 1
ATOM 550 O O . PHE A 1 72 ? 9.051 11.558 -18.881 1.00 71.19 72 PHE A O 1
ATOM 557 N N . ILE A 1 73 ? 10.213 12.811 -17.440 1.00 72.75 73 ILE A N 1
ATOM 558 C CA . ILE A 1 73 ? 9.472 14.062 -17.708 1.00 72.75 73 ILE A CA 1
ATOM 559 C C . ILE A 1 73 ? 10.198 15.034 -18.647 1.00 72.75 73 ILE A C 1
ATOM 561 O O . ILE A 1 73 ? 9.565 15.926 -19.211 1.00 72.75 73 ILE A O 1
ATOM 565 N N . HIS A 1 74 ? 11.506 14.859 -18.863 1.00 70.25 74 HIS A N 1
ATOM 566 C CA . HIS A 1 74 ? 12.304 15.737 -19.723 1.00 70.25 74 HIS A CA 1
ATOM 567 C C . HIS A 1 74 ? 13.225 14.931 -20.652 1.00 70.25 74 HIS A C 1
ATOM 569 O O . HIS A 1 74 ? 14.315 14.534 -20.234 1.00 70.25 74 HIS A O 1
ATOM 575 N N . PRO A 1 75 ? 12.827 14.682 -21.914 1.00 70.12 75 PRO A N 1
ATOM 576 C CA . PRO A 1 75 ? 13.704 14.010 -22.865 1.00 70.12 75 PRO A CA 1
ATOM 577 C C . PRO A 1 75 ? 14.971 14.849 -23.097 1.00 70.12 75 PRO A C 1
ATOM 579 O O . PRO A 1 75 ? 14.890 16.022 -23.456 1.00 70.12 75 PRO A O 1
ATOM 582 N N . GLY A 1 76 ? 16.143 14.244 -22.883 1.00 71.62 76 GLY A N 1
ATOM 583 C CA . GLY A 1 76 ? 17.449 14.874 -23.118 1.00 71.62 76 GLY A CA 1
ATOM 584 C C . GLY A 1 76 ? 18.046 15.654 -21.940 1.00 71.62 76 GLY A C 1
ATOM 585 O O . GLY A 1 76 ? 19.131 16.211 -22.095 1.00 71.62 76 GLY A O 1
ATOM 586 N N . LEU A 1 77 ? 17.391 15.684 -20.773 1.00 68.56 77 LEU A N 1
ATOM 587 C CA . LEU A 1 77 ? 17.982 16.194 -19.529 1.00 68.56 77 LEU A CA 1
ATOM 588 C C . LEU A 1 77 ? 18.416 15.035 -18.612 1.00 68.56 77 LEU A C 1
ATOM 590 O O . LEU A 1 77 ? 17.851 13.945 -18.716 1.00 68.56 77 LEU A O 1
ATOM 594 N N . PRO A 1 78 ? 19.408 15.244 -17.721 1.00 74.00 78 PRO A N 1
ATOM 595 C CA . PRO A 1 78 ? 19.760 14.267 -16.693 1.00 74.00 78 PRO A CA 1
ATOM 596 C C . PRO A 1 78 ? 18.542 13.880 -15.851 1.00 74.00 78 PRO A C 1
ATOM 598 O O . PRO A 1 78 ? 17.678 14.720 -15.599 1.00 74.00 78 PRO A O 1
ATOM 601 N N . GLU A 1 79 ? 18.493 12.630 -15.390 1.00 75.31 79 GLU A N 1
ATOM 602 C CA . GLU A 1 79 ? 17.426 12.164 -14.505 1.00 75.31 79 GLU A CA 1
ATOM 603 C C . GLU A 1 79 ? 17.384 13.019 -13.232 1.00 75.31 79 GLU A C 1
ATOM 605 O O . GLU A 1 79 ? 18.359 13.112 -12.482 1.00 75.31 79 GLU A O 1
ATOM 610 N N . ILE A 1 80 ? 16.245 13.669 -12.996 1.00 80.38 80 ILE A N 1
ATOM 611 C CA . ILE A 1 80 ? 16.035 14.511 -11.819 1.00 80.38 80 ILE A CA 1
ATOM 612 C C . ILE A 1 80 ? 15.344 13.651 -10.757 1.00 80.38 80 ILE A C 1
ATOM 614 O O . ILE A 1 80 ? 14.246 13.153 -11.021 1.00 80.38 80 ILE A O 1
ATOM 618 N N . PRO A 1 81 ? 15.942 13.464 -9.566 1.00 85.25 81 PRO A N 1
ATOM 619 C CA . PRO A 1 81 ? 15.304 12.706 -8.503 1.00 85.25 81 PRO A CA 1
ATOM 620 C C . PRO A 1 81 ? 14.111 13.478 -7.934 1.00 85.25 81 PRO A C 1
ATOM 622 O O . PRO A 1 81 ? 14.241 14.636 -7.532 1.00 85.25 81 PRO A O 1
ATOM 625 N N . PHE A 1 82 ? 12.964 12.813 -7.827 1.00 85.31 82 PHE A N 1
ATOM 626 C CA . PHE A 1 82 ? 11.814 13.295 -7.062 1.00 85.31 82 PHE A CA 1
ATOM 627 C C . PHE A 1 82 ? 11.568 12.390 -5.860 1.00 85.31 82 PHE A C 1
ATOM 629 O O . PHE A 1 82 ? 11.929 11.215 -5.857 1.00 85.31 82 PHE A O 1
ATOM 636 N N . TYR A 1 83 ? 10.936 12.941 -4.829 1.00 89.81 83 TYR A N 1
ATOM 637 C CA . TYR A 1 83 ? 10.471 12.166 -3.688 1.00 89.81 83 TYR A CA 1
ATOM 638 C C . TYR A 1 83 ? 8.950 12.247 -3.609 1.00 89.81 83 TYR A C 1
ATOM 640 O O . TYR A 1 83 ? 8.397 13.335 -3.433 1.00 89.81 83 TYR A O 1
ATOM 648 N N . TYR A 1 84 ? 8.277 11.102 -3.714 1.00 89.06 84 TYR A N 1
ATOM 649 C CA . TYR A 1 84 ? 6.833 11.005 -3.520 1.00 89.06 84 TYR A CA 1
ATOM 650 C C . TYR A 1 84 ? 6.503 10.503 -2.114 1.00 89.06 84 TYR A C 1
ATOM 652 O O . TYR A 1 84 ? 7.047 9.503 -1.641 1.00 89.06 84 TYR A O 1
ATOM 660 N N . ALA A 1 85 ? 5.584 11.193 -1.440 1.00 91.06 85 ALA A N 1
ATOM 661 C CA . ALA A 1 85 ? 4.996 10.702 -0.199 1.00 91.06 85 ALA A CA 1
ATOM 662 C C . ALA A 1 85 ? 4.140 9.451 -0.463 1.00 91.06 85 ALA A C 1
ATOM 664 O O . ALA A 1 85 ? 3.690 9.233 -1.586 1.00 91.06 85 ALA A O 1
ATOM 665 N N . ILE A 1 86 ? 3.882 8.653 0.578 1.00 92.19 86 ILE A N 1
ATOM 666 C CA . ILE A 1 86 ? 2.990 7.489 0.477 1.00 92.19 86 ILE A CA 1
ATOM 667 C C . ILE A 1 86 ? 1.584 7.978 0.080 1.00 92.19 86 ILE A C 1
ATOM 669 O O . ILE A 1 86 ? 0.992 8.761 0.839 1.00 92.19 86 ILE A O 1
ATOM 673 N N . PRO A 1 87 ? 1.037 7.534 -1.068 1.00 89.56 87 PRO A N 1
ATOM 674 C CA . PRO A 1 87 ? -0.254 8.004 -1.557 1.00 89.56 87 PRO A CA 1
ATOM 675 C C . PRO A 1 87 ? -1.376 7.775 -0.546 1.00 89.56 87 PRO A C 1
ATOM 677 O O . PRO A 1 87 ? -1.499 6.706 0.059 1.00 89.56 87 PRO A O 1
ATOM 680 N N . LYS A 1 88 ? -2.191 8.811 -0.329 1.00 87.50 88 LYS A N 1
ATOM 681 C CA . LYS A 1 88 ? -3.373 8.728 0.533 1.00 87.50 88 LYS A CA 1
ATOM 682 C C . LYS A 1 88 ? -4.454 7.919 -0.177 1.00 87.50 88 LYS A C 1
ATOM 684 O O . LYS A 1 88 ? -4.672 8.058 -1.376 1.00 87.50 88 LYS A O 1
ATOM 689 N N . LEU A 1 89 ? -5.130 7.077 0.588 1.00 83.69 89 LEU A N 1
ATOM 690 C CA . LEU A 1 89 ? -6.330 6.392 0.155 1.00 83.69 89 LEU A CA 1
ATOM 691 C C . LEU A 1 89 ? -7.483 7.398 0.160 1.00 83.69 89 LEU A C 1
ATOM 693 O O . LEU A 1 89 ? -7.760 8.040 1.172 1.00 83.69 89 LEU A O 1
ATOM 697 N N . GLU A 1 90 ? -8.132 7.551 -0.989 1.00 73.75 90 GLU A N 1
ATOM 698 C CA . GLU A 1 90 ? -9.347 8.350 -1.122 1.00 73.75 90 GLU A CA 1
ATOM 699 C C . GLU A 1 90 ? -10.567 7.431 -1.014 1.00 73.75 90 GLU A C 1
ATOM 701 O O . GLU A 1 90 ? -10.638 6.382 -1.661 1.00 73.75 90 GLU A O 1
ATOM 706 N N . THR A 1 91 ? -11.542 7.822 -0.195 1.00 61.75 91 THR A N 1
ATOM 707 C CA . THR A 1 91 ? -12.829 7.116 -0.044 1.00 61.75 91 THR A CA 1
ATOM 708 C C . THR A 1 91 ? -13.979 7.837 -0.741 1.00 61.75 91 THR A C 1
ATOM 710 O O . THR A 1 91 ? -15.015 7.218 -0.978 1.00 61.75 91 THR A O 1
ATOM 713 N N . ARG A 1 92 ? -13.843 9.134 -1.074 1.00 52.62 92 ARG A N 1
ATOM 714 C CA . ARG A 1 92 ? -14.973 9.953 -1.558 1.00 52.62 92 ARG A CA 1
ATOM 715 C C . ARG A 1 92 ? -14.591 11.122 -2.487 1.00 52.62 92 ARG A C 1
ATOM 717 O O . ARG A 1 92 ? -15.132 12.218 -2.369 1.00 52.62 92 ARG A O 1
ATOM 724 N N . GLY A 1 93 ? -13.723 10.866 -3.463 1.00 51.72 93 GLY A N 1
ATOM 725 C CA . GLY A 1 93 ? -13.312 11.859 -4.467 1.00 51.72 93 GLY A CA 1
ATOM 726 C C . GLY A 1 93 ? -12.164 12.768 -4.001 1.00 51.72 93 GLY A C 1
ATOM 727 O O . GLY A 1 93 ? -11.732 12.648 -2.854 1.00 51.72 93 GLY A O 1
ATOM 728 N N . PRO A 1 94 ? -11.699 13.685 -4.873 1.00 55.06 94 PRO A N 1
ATOM 729 C CA . PRO A 1 94 ? -10.410 14.377 -4.728 1.00 55.06 94 PRO A CA 1
ATOM 730 C C . PRO A 1 94 ? -10.313 15.292 -3.495 1.00 55.06 94 PRO A C 1
ATOM 732 O O . PRO A 1 94 ? -9.213 15.617 -3.054 1.00 55.06 94 PRO A O 1
ATOM 735 N N . ASP A 1 95 ? -11.452 15.674 -2.908 1.00 52.91 95 ASP A N 1
ATOM 736 C CA . ASP A 1 95 ? -11.515 16.586 -1.758 1.00 52.91 95 ASP A CA 1
ATOM 737 C C . ASP A 1 95 ? -11.799 15.882 -0.420 1.00 52.91 95 ASP A C 1
ATOM 739 O O . ASP A 1 95 ? -11.717 16.506 0.640 1.00 52.91 95 ASP A O 1
ATOM 743 N N . VAL A 1 96 ? -12.110 14.578 -0.424 1.00 51.88 96 VAL A N 1
ATOM 744 C CA . VAL A 1 96 ? -12.389 13.825 0.808 1.00 51.88 96 VAL A CA 1
ATOM 745 C C . VAL A 1 96 ? -11.225 12.899 1.116 1.00 51.88 96 VAL A C 1
ATOM 747 O O . VAL A 1 96 ? -11.156 11.753 0.664 1.00 51.88 96 VAL A O 1
ATOM 750 N N . ARG A 1 97 ? -10.322 13.396 1.964 1.00 57.84 97 ARG A N 1
ATOM 751 C CA . ARG A 1 97 ? -9.342 12.554 2.651 1.00 57.84 97 ARG A CA 1
ATOM 752 C C . ARG A 1 97 ? -10.101 11.610 3.571 1.00 57.84 97 ARG A C 1
ATOM 754 O O . ARG A 1 97 ? -10.677 12.047 4.564 1.00 57.84 97 ARG A O 1
ATOM 761 N N . GLY A 1 98 ? -10.099 10.327 3.256 1.00 63.69 98 GLY A N 1
ATOM 762 C CA . GLY A 1 98 ? -10.679 9.338 4.144 1.00 63.69 98 GLY A CA 1
ATOM 763 C C . GLY A 1 98 ? -10.037 7.993 3.896 1.00 63.69 98 GLY A C 1
ATOM 764 O O . GLY A 1 98 ? -10.122 7.447 2.799 1.00 63.69 98 GLY A O 1
ATOM 765 N N . GLY A 1 99 ? -9.380 7.486 4.931 1.00 80.94 99 GLY A N 1
ATOM 766 C CA . GLY A 1 99 ? -8.881 6.125 4.952 1.00 80.94 99 GLY A CA 1
ATOM 767 C C . GLY A 1 99 ? -10.005 5.094 5.028 1.00 80.94 99 GLY A C 1
ATOM 768 O O . GLY A 1 99 ? -11.185 5.431 5.128 1.00 80.94 99 GLY A O 1
ATOM 769 N N . TYR A 1 100 ? -9.624 3.823 5.039 1.00 85.12 100 TYR A N 1
ATOM 770 C CA . TYR A 1 100 ? -10.547 2.709 5.220 1.00 85.12 100 TYR A CA 1
ATOM 771 C C . TYR A 1 100 ? -10.463 2.185 6.649 1.00 85.12 100 TYR A C 1
ATOM 773 O O . TYR A 1 100 ? -9.376 1.875 7.140 1.00 85.12 100 TYR A O 1
ATOM 781 N N . LEU A 1 101 ? -11.609 2.128 7.326 1.00 84.69 101 LEU A N 1
ATOM 782 C CA . LEU A 1 101 ? -11.711 1.579 8.674 1.00 84.69 101 LEU A CA 1
ATOM 783 C C . LEU A 1 101 ? -11.654 0.047 8.610 1.00 84.69 101 LEU A C 1
ATOM 785 O O . LEU A 1 101 ? -12.247 -0.561 7.730 1.00 84.69 101 LEU A O 1
ATOM 789 N N . ILE A 1 102 ? -10.945 -0.564 9.546 1.00 83.94 102 ILE A N 1
ATOM 790 C CA . ILE A 1 102 ? -10.965 -1.997 9.820 1.00 83.94 102 ILE A CA 1
ATOM 791 C C . ILE A 1 102 ? -11.409 -2.126 11.273 1.00 83.94 102 ILE A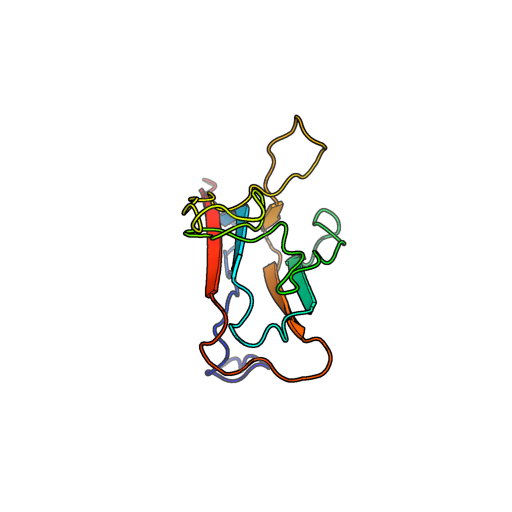 C 1
ATOM 793 O O . ILE A 1 102 ? -10.677 -1.728 12.185 1.00 83.94 102 ILE A O 1
ATOM 797 N N . TRP A 1 103 ? -12.622 -2.632 11.485 1.00 83.69 103 TRP A N 1
ATOM 798 C CA . TRP A 1 103 ? -13.192 -2.858 12.811 1.00 83.69 103 TRP A CA 1
ATOM 799 C C . TRP A 1 103 ? -14.049 -4.118 12.794 1.00 83.69 103 TRP A C 1
ATOM 801 O O . TRP A 1 103 ? -14.966 -4.217 11.984 1.00 83.69 103 TRP A O 1
ATOM 811 N N . ASN A 1 104 ? -13.736 -5.071 13.677 1.00 78.38 104 ASN A N 1
ATOM 812 C CA . ASN A 1 104 ? -14.377 -6.390 13.719 1.00 78.38 104 ASN A CA 1
ATOM 813 C C . ASN A 1 104 ? -14.379 -7.121 12.354 1.00 78.38 104 ASN A C 1
ATOM 815 O O . ASN A 1 104 ? -15.294 -7.875 12.027 1.00 78.38 104 ASN A O 1
ATOM 819 N N . GLU A 1 105 ? -13.356 -6.864 11.536 1.00 75.44 105 GLU A N 1
ATOM 820 C CA . GLU A 1 105 ? -13.199 -7.374 10.176 1.00 75.44 105 GLU A CA 1
ATOM 821 C C . GLU A 1 105 ? -11.729 -7.698 9.910 1.00 75.44 105 GLU A C 1
ATOM 823 O O . GLU A 1 105 ? -10.827 -7.101 10.497 1.00 75.44 105 GLU A O 1
ATOM 828 N N . ILE A 1 106 ? -11.483 -8.613 8.973 1.00 76.50 106 ILE A N 1
ATOM 829 C CA . ILE A 1 106 ? -10.131 -8.929 8.510 1.00 76.50 106 ILE A CA 1
ATOM 830 C C . ILE A 1 106 ? -9.769 -7.971 7.377 1.00 76.50 106 ILE A C 1
ATOM 832 O O . ILE A 1 106 ? -10.476 -7.911 6.368 1.00 76.50 106 ILE A O 1
ATOM 836 N N . GLY A 1 107 ? -8.658 -7.253 7.533 1.00 78.06 107 GLY A N 1
ATOM 837 C CA . GLY A 1 107 ? -8.031 -6.466 6.474 1.00 78.06 107 GLY A CA 1
ATOM 838 C C . GLY A 1 107 ? -6.705 -7.081 6.033 1.00 78.06 107 GLY A C 1
ATOM 839 O O . GLY A 1 107 ? -5.943 -7.552 6.872 1.00 78.06 107 GLY A O 1
ATOM 840 N N . MET A 1 108 ? -6.424 -7.065 4.730 1.00 82.12 108 MET A N 1
ATOM 841 C CA . MET A 1 108 ? -5.153 -7.513 4.160 1.00 82.12 108 MET A CA 1
ATOM 842 C C . MET A 1 108 ? -4.771 -6.681 2.931 1.00 82.12 108 MET A C 1
ATOM 844 O O . MET A 1 108 ? -5.620 -6.343 2.102 1.00 82.12 108 MET A O 1
ATOM 848 N N . VAL A 1 109 ? -3.479 -6.398 2.765 1.00 84.75 109 VAL A N 1
ATOM 849 C CA . VAL A 1 109 ? -2.961 -5.942 1.469 1.00 84.75 109 VAL A CA 1
ATOM 850 C C . VAL A 1 109 ? -2.693 -7.163 0.600 1.00 84.75 109 VAL A C 1
ATOM 852 O O . VAL A 1 109 ? -2.091 -8.139 1.038 1.00 84.75 109 VAL A O 1
ATOM 855 N N . VAL A 1 110 ? -3.164 -7.105 -0.641 1.00 85.50 110 VAL A N 1
ATOM 856 C CA . VAL A 1 110 ? -2.990 -8.154 -1.642 1.00 85.50 110 VAL A CA 1
ATOM 857 C C . VAL A 1 110 ? -2.258 -7.579 -2.832 1.00 85.50 110 VAL A C 1
ATOM 859 O O . VAL A 1 110 ? -2.646 -6.538 -3.361 1.00 85.50 110 VAL A O 1
ATOM 862 N N . VAL A 1 111 ? -1.249 -8.310 -3.278 1.00 86.12 111 VAL A N 1
ATOM 863 C CA . VAL A 1 111 ? -0.541 -8.079 -4.532 1.00 86.12 111 VAL A CA 1
ATOM 864 C C . VAL A 1 111 ? -0.883 -9.191 -5.511 1.00 86.12 111 VAL A C 1
ATOM 866 O O . VAL A 1 111 ? -1.157 -10.324 -5.114 1.00 86.12 111 VAL A O 1
ATOM 869 N N . LYS A 1 112 ? -0.912 -8.853 -6.794 1.00 88.44 112 LYS A N 1
ATOM 870 C CA . LYS A 1 112 ? -1.116 -9.792 -7.888 1.00 88.44 112 LYS A CA 1
ATOM 871 C C . LYS A 1 112 ? -0.010 -9.581 -8.911 1.00 88.44 112 LYS A C 1
ATOM 873 O O . LYS A 1 112 ? 0.161 -8.458 -9.385 1.00 88.44 112 LYS A O 1
ATOM 878 N N . ASP A 1 113 ? 0.679 -10.656 -9.263 1.00 89.31 113 ASP A N 1
ATOM 879 C CA . ASP A 1 113 ? 1.635 -10.680 -10.363 1.00 89.31 113 ASP A CA 1
ATOM 880 C C . ASP A 1 113 ? 0.959 -10.675 -11.749 1.00 89.31 113 ASP A C 1
ATOM 882 O O . ASP A 1 113 ? -0.260 -10.844 -11.893 1.00 89.31 113 ASP A O 1
ATOM 886 N N . GLU A 1 114 ? 1.755 -10.452 -12.789 1.00 88.69 114 GLU A N 1
ATOM 887 C CA . GLU A 1 114 ? 1.319 -10.466 -14.188 1.00 88.69 114 GLU A CA 1
ATOM 888 C C . GLU A 1 114 ? 1.328 -11.859 -14.848 1.00 88.69 114 GLU A C 1
ATOM 890 O O . GLU A 1 114 ? 1.080 -11.975 -16.047 1.00 88.69 114 GLU A O 1
ATOM 895 N N . GLY A 1 115 ? 1.557 -12.927 -14.078 1.00 88.94 115 GLY A N 1
ATOM 896 C CA . GLY A 1 115 ? 1.754 -14.297 -14.562 1.00 88.94 115 GLY A CA 1
ATOM 897 C C . GLY A 1 115 ? 3.179 -14.822 -14.359 1.00 88.94 115 GLY A C 1
ATOM 898 O O . GLY A 1 115 ? 3.428 -16.005 -14.596 1.00 88.94 115 GLY A O 1
ATOM 899 N N . VAL A 1 116 ? 4.098 -13.969 -13.897 1.00 89.56 116 VAL A N 1
ATOM 900 C CA . VAL A 1 116 ? 5.454 -14.328 -13.465 1.00 89.56 116 VAL A CA 1
ATOM 901 C C . VAL A 1 116 ? 5.587 -13.986 -11.990 1.00 89.56 116 VAL A C 1
ATOM 903 O O . VAL A 1 116 ? 5.324 -12.858 -11.591 1.00 89.56 116 VAL A O 1
ATOM 906 N N . ALA A 1 117 ? 5.978 -14.958 -11.168 1.00 86.56 117 ALA A N 1
ATOM 907 C CA . ALA A 1 117 ? 6.066 -14.750 -9.729 1.00 86.56 117 ALA A CA 1
ATOM 908 C C . ALA A 1 117 ? 7.055 -13.626 -9.388 1.00 86.56 117 ALA A C 1
ATOM 910 O O . ALA A 1 117 ? 8.199 -13.631 -9.848 1.00 86.56 117 ALA A O 1
ATOM 911 N N . VAL A 1 118 ? 6.622 -12.705 -8.528 1.00 82.81 118 VAL A N 1
ATOM 912 C CA . VAL A 1 118 ? 7.517 -11.705 -7.947 1.00 82.81 118 VAL A CA 1
ATOM 913 C C . VAL A 1 118 ? 8.492 -12.404 -6.999 1.00 82.81 118 VAL A C 1
ATOM 915 O O . VAL A 1 118 ? 8.091 -13.251 -6.195 1.00 82.81 118 VAL A O 1
ATOM 918 N N . ALA A 1 119 ? 9.778 -12.072 -7.103 1.00 83.12 119 ALA A N 1
ATOM 919 C CA . ALA A 1 119 ? 10.806 -12.683 -6.276 1.00 83.12 119 ALA A CA 1
ATOM 920 C C . ALA A 1 119 ? 10.622 -12.330 -4.789 1.00 83.12 119 ALA A C 1
ATOM 922 O O . ALA A 1 119 ? 10.118 -11.266 -4.420 1.00 83.12 119 ALA A O 1
ATOM 923 N N . ALA A 1 120 ? 11.057 -13.237 -3.912 1.00 78.81 120 ALA A N 1
ATOM 924 C CA . ALA A 1 120 ? 11.064 -12.973 -2.479 1.00 78.81 120 ALA A CA 1
ATOM 925 C C . ALA A 1 120 ? 11.925 -11.737 -2.164 1.00 78.81 120 ALA A C 1
ATOM 927 O O . ALA A 1 120 ? 13.018 -11.587 -2.708 1.00 78.81 120 ALA A O 1
ATOM 928 N N . ASN A 1 121 ? 11.443 -10.893 -1.246 1.00 78.38 121 ASN A N 1
ATOM 929 C CA . ASN A 1 121 ? 12.064 -9.624 -0.836 1.00 78.38 121 ASN A CA 1
ATOM 930 C C . ASN A 1 121 ? 12.153 -8.540 -1.928 1.00 78.38 121 ASN A C 1
ATOM 932 O O . ASN A 1 121 ? 12.823 -7.532 -1.716 1.00 78.38 121 ASN A O 1
ATOM 936 N N . ASP A 1 122 ? 11.483 -8.718 -3.069 1.00 82.75 122 ASP A N 1
ATOM 937 C CA . ASP A 1 122 ? 11.513 -7.754 -4.180 1.00 82.75 122 ASP A CA 1
ATOM 938 C C . ASP A 1 122 ? 10.323 -6.774 -4.149 1.00 82.75 122 ASP A C 1
ATOM 940 O O . ASP A 1 122 ? 10.170 -5.919 -5.012 1.00 82.75 122 ASP A O 1
ATOM 944 N N . LEU A 1 123 ? 9.467 -6.868 -3.127 1.00 82.75 123 LEU A N 1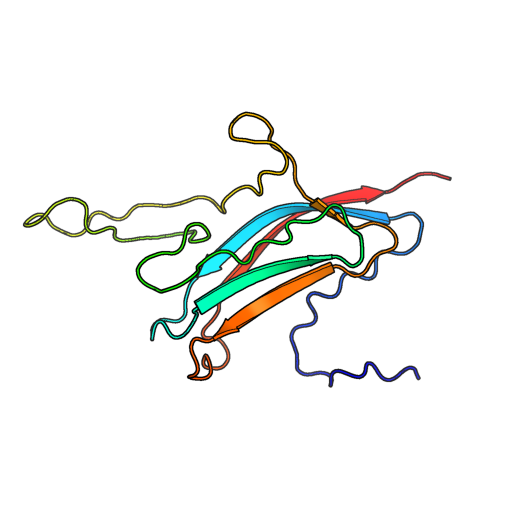
ATOM 945 C CA . LEU A 1 123 ? 8.341 -5.961 -2.911 1.00 82.75 123 LEU A CA 1
ATOM 946 C C . LEU A 1 123 ? 8.538 -5.177 -1.625 1.00 82.75 123 LEU A C 1
ATOM 948 O O . LEU A 1 123 ? 8.831 -5.741 -0.573 1.00 82.75 123 LEU A O 1
ATOM 952 N N . ILE A 1 124 ? 8.293 -3.871 -1.702 1.00 87.25 124 ILE A N 1
ATOM 953 C CA . ILE A 1 124 ? 8.250 -3.006 -0.525 1.00 87.25 124 ILE A CA 1
ATOM 954 C C . ILE A 1 124 ? 6.852 -2.417 -0.424 1.00 87.25 124 ILE A C 1
ATOM 956 O O . ILE A 1 124 ? 6.432 -1.643 -1.288 1.00 87.25 124 ILE A O 1
ATOM 960 N N . VAL A 1 125 ? 6.152 -2.759 0.655 1.00 88.88 125 VAL A N 1
ATOM 961 C CA . VAL A 1 125 ? 4.845 -2.200 1.006 1.00 88.88 125 VAL A CA 1
ATOM 962 C C . VAL A 1 125 ? 5.017 -1.234 2.171 1.00 88.88 125 VAL A C 1
ATOM 964 O O . VAL A 1 125 ? 5.693 -1.537 3.151 1.00 88.88 125 VAL A O 1
ATOM 967 N N . ALA A 1 126 ? 4.382 -0.069 2.079 1.00 90.50 126 ALA A N 1
ATOM 968 C CA . ALA A 1 126 ? 4.284 0.883 3.174 1.00 90.50 126 ALA A CA 1
ATOM 969 C C . ALA A 1 126 ? 2.815 1.205 3.457 1.00 90.50 126 ALA A C 1
ATOM 971 O O . ALA A 1 126 ? 2.041 1.504 2.548 1.00 90.50 126 ALA A O 1
ATOM 972 N N . LEU A 1 127 ? 2.433 1.163 4.731 1.00 88.88 127 LEU A N 1
ATOM 973 C CA . LEU A 1 127 ? 1.086 1.473 5.202 1.00 88.88 127 LEU A CA 1
ATOM 974 C C . LEU A 1 127 ? 1.170 2.528 6.299 1.00 88.88 127 LEU A C 1
ATOM 976 O O . LEU A 1 127 ? 2.012 2.438 7.191 1.00 88.88 127 LEU A O 1
ATOM 980 N N . THR A 1 128 ? 0.268 3.506 6.258 1.00 90.19 128 THR A N 1
ATOM 981 C CA . THR A 1 128 ? 0.081 4.443 7.373 1.00 90.19 128 THR A CA 1
ATOM 982 C C . THR A 1 128 ? -1.360 4.404 7.829 1.00 90.19 128 THR A C 1
ATOM 984 O O . THR A 1 128 ? -2.269 4.381 6.996 1.00 90.19 128 THR A O 1
ATOM 987 N N . GLY A 1 129 ? -1.579 4.461 9.135 1.00 88.31 129 GLY A N 1
ATOM 988 C CA . GLY A 1 129 ? -2.919 4.480 9.690 1.00 88.31 129 GLY A CA 1
ATOM 989 C C . GLY A 1 129 ? -2.957 4.968 11.127 1.00 88.31 129 GLY A C 1
ATOM 990 O O . GLY A 1 129 ? -1.923 5.139 11.774 1.00 88.31 129 GLY A O 1
ATOM 991 N N . ILE A 1 130 ? -4.173 5.180 11.613 1.00 88.94 130 ILE A N 1
ATOM 992 C CA . ILE A 1 130 ? -4.455 5.593 12.983 1.00 88.94 130 ILE A CA 1
ATOM 993 C C . ILE A 1 130 ? -5.101 4.420 13.706 1.00 88.94 130 ILE A C 1
ATOM 995 O O . ILE A 1 130 ? -6.139 3.908 13.282 1.00 88.94 130 ILE A O 1
ATOM 999 N N . ARG A 1 131 ? -4.506 4.016 14.829 1.00 87.19 131 ARG A N 1
ATOM 1000 C CA . ARG A 1 131 ? -5.156 3.103 15.768 1.00 87.19 131 ARG A CA 1
ATOM 1001 C C . ARG A 1 131 ? -6.178 3.881 16.587 1.00 87.19 131 ARG A C 1
ATOM 1003 O O . ARG A 1 131 ? -5.838 4.867 17.236 1.00 87.19 131 ARG A O 1
ATOM 1010 N N . ILE A 1 132 ? -7.409 3.396 16.593 1.00 86.94 132 ILE A N 1
ATOM 1011 C CA . ILE A 1 132 ? -8.503 3.926 17.397 1.00 86.94 132 ILE A CA 1
ATOM 1012 C C . ILE A 1 132 ? -8.750 2.940 18.534 1.00 86.94 132 ILE A C 1
ATOM 1014 O O . ILE A 1 132 ? -8.963 1.753 18.296 1.00 86.94 132 ILE A O 1
ATOM 1018 N N . GLN A 1 133 ? -8.712 3.437 19.768 1.00 86.50 133 GLN A N 1
ATOM 1019 C CA . GLN A 1 133 ? -9.045 2.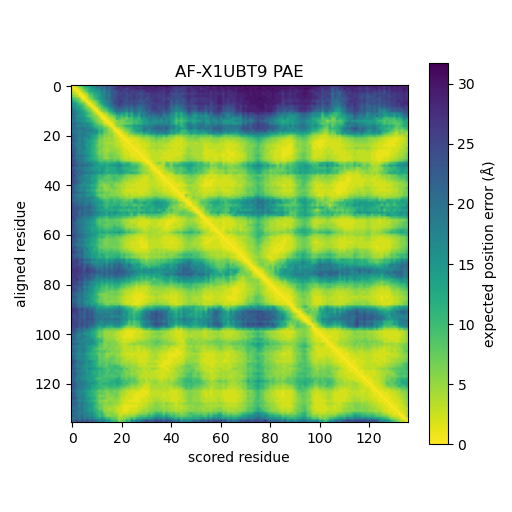668 20.962 1.00 86.50 133 GLN A CA 1
ATOM 1020 C C . GLN A 1 133 ? -10.311 3.246 21.588 1.00 86.50 133 GLN A C 1
ATOM 1022 O O . GLN A 1 133 ? -10.346 4.421 21.958 1.00 86.50 133 GLN A O 1
ATOM 1027 N N . MET A 1 134 ? -11.345 2.419 21.710 1.00 81.06 134 MET A N 1
ATOM 1028 C CA . MET A 1 134 ? -12.605 2.796 22.343 1.00 81.06 134 MET A CA 1
ATOM 1029 C C . MET A 1 134 ? -12.536 2.516 23.850 1.00 81.06 134 MET A C 1
ATOM 1031 O O . MET A 1 134 ? -11.963 1.512 24.277 1.00 81.06 134 MET A O 1
ATOM 1035 N N . LYS A 1 135 ? -13.104 3.413 24.664 1.00 79.69 135 LYS A N 1
ATOM 1036 C CA . LYS A 1 135 ? -13.327 3.166 26.095 1.00 79.69 135 LYS A CA 1
ATOM 1037 C C . LYS A 1 135 ? -14.749 2.634 26.269 1.00 79.69 135 LYS A C 1
ATOM 1039 O O . LYS A 1 135 ? -15.678 3.281 25.788 1.00 79.69 135 LYS A O 1
ATOM 1044 N N . GLY A 1 136 ? -14.870 1.461 26.889 1.00 66.00 136 GLY A N 1
ATOM 1045 C CA . GLY A 1 136 ? -16.143 0.895 27.345 1.00 66.00 136 GLY A CA 1
ATOM 1046 C C . GLY A 1 136 ? -16.596 1.485 28.670 1.00 66.00 136 GLY A C 1
ATOM 1047 O O . GLY A 1 136 ? -15.747 2.099 29.361 1.00 66.00 136 GLY A O 1
#